Protein AF-A0A9Q7VVZ4-F1 (afdb_monomer_lite)

Secondary structure (DSSP, 8-state):
----EEEETTT--EEEGGGSEEEE-SSS-TT-EEEE-TTT--S-EEE----

pLDDT: mean 87.42, std 10.14, range [51.94, 95.25]

Structure (mmCIF, N/CA/C/O backbone):
data_AF-A0A9Q7VVZ4-F1
#
_entry.id   AF-A0A9Q7VVZ4-F1
#
loop_
_atom_site.group_PDB
_atom_site.id
_atom_site.type_symbol
_atom_site.label_atom_id
_atom_site.label_alt_id
_atom_site.label_comp_id
_atom_site.label_asym_id
_atom_site.label_entity_id
_atom_site.label_seq_id
_atom_site.pdbx_PDB_ins_code
_atom_site.Cartn_x
_atom_site.Cartn_y
_atom_site.Cartn_z
_atom_site.occupancy
_atom_site.B_iso_or_equiv
_atom_site.auth_seq_id
_atom_site.auth_comp_id
_atom_site.auth_asym_id
_atom_site.auth_atom_id
_atom_site.pdbx_PDB_model_num
ATOM 1 N N . MET A 1 1 ? 14.810 5.372 13.206 1.00 56.03 1 MET A N 1
ATOM 2 C CA . MET A 1 1 ? 13.535 5.716 12.539 1.00 56.03 1 MET A CA 1
ATOM 3 C C . MET A 1 1 ? 12.455 4.892 13.219 1.00 56.03 1 MET A C 1
ATOM 5 O O . MET A 1 1 ? 12.667 3.688 13.298 1.00 56.03 1 MET A O 1
ATOM 9 N N . PRO A 1 2 ? 11.407 5.495 13.809 1.00 67.88 2 PRO A N 1
ATOM 10 C CA . PRO A 1 2 ? 10.353 4.729 14.469 1.00 67.88 2 PRO A CA 1
ATOM 11 C C . PRO A 1 2 ? 9.671 3.833 13.435 1.00 67.88 2 PRO A C 1
ATOM 13 O O . PRO A 1 2 ? 9.277 4.298 12.366 1.00 67.88 2 PRO A O 1
ATOM 16 N N . ASP A 1 3 ? 9.601 2.545 13.740 1.00 79.88 3 ASP A N 1
ATOM 17 C CA . ASP A 1 3 ? 8.999 1.553 12.867 1.00 79.88 3 ASP A CA 1
ATOM 18 C C . ASP A 1 3 ? 7.476 1.722 12.902 1.00 79.88 3 ASP A C 1
ATOM 20 O O . ASP A 1 3 ? 6.830 1.496 13.925 1.00 79.88 3 ASP A O 1
ATOM 24 N N . ILE A 1 4 ? 6.907 2.231 11.808 1.00 90.06 4 ILE A N 1
ATOM 25 C CA . ILE A 1 4 ? 5.478 2.537 11.735 1.00 90.06 4 ILE A CA 1
ATOM 26 C C . ILE A 1 4 ? 4.688 1.327 11.253 1.00 90.06 4 ILE A C 1
ATOM 28 O O . ILE A 1 4 ? 5.056 0.648 10.291 1.00 90.06 4 ILE A O 1
ATOM 32 N N . LYS A 1 5 ? 3.536 1.096 11.882 1.00 92.75 5 LYS A N 1
ATOM 33 C CA . LYS A 1 5 ? 2.609 0.058 11.444 1.00 92.75 5 LYS A CA 1
ATOM 34 C C . LYS A 1 5 ? 1.887 0.516 10.181 1.00 92.75 5 LYS A C 1
ATOM 36 O O . LYS A 1 5 ? 1.313 1.603 10.122 1.00 92.75 5 LYS A O 1
ATOM 41 N N . VAL A 1 6 ? 1.889 -0.324 9.157 1.00 93.75 6 VAL A N 1
ATOM 42 C CA . VAL A 1 6 ? 1.286 -0.047 7.851 1.00 93.75 6 VAL A CA 1
ATOM 43 C C . VAL A 1 6 ? 0.330 -1.161 7.439 1.00 93.75 6 VAL A C 1
ATOM 45 O O . VAL A 1 6 ? 0.476 -2.327 7.808 1.00 93.75 6 VAL A O 1
ATOM 48 N N . GLN A 1 7 ? -0.665 -0.815 6.629 1.00 95.12 7 GLN A N 1
ATOM 49 C CA . GLN A 1 7 ? -1.604 -1.759 6.036 1.00 95.12 7 GLN A CA 1
ATOM 50 C C . GLN A 1 7 ? -1.494 -1.728 4.517 1.00 95.12 7 GLN A C 1
ATOM 52 O O . GLN A 1 7 ? -1.691 -0.690 3.890 1.00 95.12 7 GLN A O 1
ATOM 57 N N . CYS A 1 8 ? -1.231 -2.880 3.899 1.00 95.25 8 CYS A N 1
ATOM 58 C CA . CYS A 1 8 ? -1.241 -2.985 2.442 1.00 95.25 8 CYS A CA 1
ATOM 59 C C . CYS A 1 8 ? -2.647 -2.741 1.870 1.00 95.25 8 CYS A C 1
ATOM 61 O O . CYS A 1 8 ? -3.606 -3.375 2.310 1.00 95.25 8 CYS A O 1
ATOM 63 N N . CYS A 1 9 ? -2.761 -1.907 0.832 1.00 94.44 9 CYS A N 1
ATOM 64 C CA . CYS A 1 9 ? -4.042 -1.617 0.177 1.00 94.44 9 CYS A CA 1
ATOM 65 C C . CYS A 1 9 ? -4.649 -2.848 -0.518 1.00 94.44 9 CYS A C 1
ATOM 67 O O . CYS A 1 9 ? -5.866 -2.959 -0.614 1.00 94.44 9 CYS A O 1
ATOM 69 N N . ARG A 1 10 ? -3.810 -3.777 -1.002 1.00 94.69 10 ARG A N 1
ATOM 70 C CA . ARG A 1 10 ? -4.245 -4.920 -1.820 1.00 94.69 10 ARG A CA 1
ATOM 71 C C . ARG A 1 10 ? -4.686 -6.123 -0.991 1.00 94.69 10 ARG A C 1
ATOM 73 O O . ARG A 1 10 ? -5.793 -6.609 -1.166 1.00 94.69 10 ARG A O 1
ATOM 80 N N . CYS A 1 11 ? -3.826 -6.621 -0.101 1.00 95.12 11 CYS A N 1
ATOM 81 C CA . CYS A 1 11 ? -4.117 -7.821 0.696 1.00 95.12 11 CYS A CA 1
ATOM 82 C C . CYS A 1 11 ? -4.515 -7.525 2.148 1.00 95.12 11 CYS A C 1
ATOM 84 O O . CYS A 1 11 ? -4.648 -8.457 2.935 1.00 95.12 11 CYS A O 1
ATOM 86 N N . LYS A 1 12 ? -4.644 -6.244 2.526 1.00 94.06 12 LYS A N 1
ATOM 87 C CA . LYS A 1 12 ? -4.934 -5.793 3.900 1.00 94.06 12 LYS A CA 1
ATOM 88 C C . LYS A 1 12 ? -3.942 -6.300 4.958 1.00 94.06 12 LYS A C 1
ATOM 90 O O . LYS A 1 12 ? -4.218 -6.208 6.150 1.00 94.06 12 LYS A O 1
ATOM 95 N N . ASN A 1 13 ? -2.771 -6.797 4.542 1.00 94.19 13 ASN A N 1
ATOM 96 C CA . ASN A 1 13 ? -1.743 -7.264 5.464 1.00 94.19 13 ASN A CA 1
ATOM 97 C C . ASN A 1 13 ? -1.241 -6.102 6.324 1.00 94.19 13 ASN A C 1
ATOM 99 O O . ASN A 1 13 ? -0.690 -5.136 5.784 1.00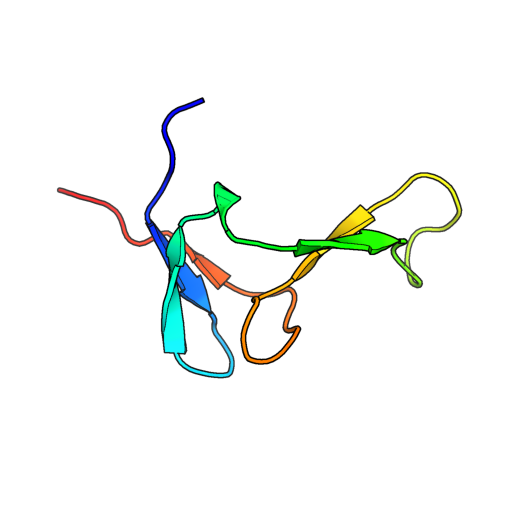 94.19 13 ASN A O 1
ATOM 103 N N . LYS A 1 14 ? -1.409 -6.225 7.640 1.00 94.44 14 LYS A N 1
ATOM 104 C CA . LYS A 1 14 ? -0.867 -5.304 8.639 1.00 94.44 14 LYS A CA 1
ATOM 105 C C . LYS A 1 14 ? 0.533 -5.787 9.002 1.00 94.44 14 LYS A C 1
ATOM 107 O O . LYS A 1 14 ? 0.683 -6.918 9.442 1.00 94.44 14 LYS A O 1
ATOM 112 N N . HIS A 1 15 ? 1.528 -4.961 8.743 1.00 92.62 15 HIS A N 1
ATOM 113 C CA . HIS A 1 15 ? 2.947 -5.246 8.961 1.00 92.62 15 HIS A CA 1
ATOM 114 C C . HIS A 1 15 ? 3.644 -3.931 9.280 1.00 92.62 15 HIS A C 1
ATOM 116 O O . HIS A 1 15 ? 3.034 -2.866 9.165 1.00 92.62 15 HIS A O 1
ATOM 122 N N . MET A 1 16 ? 4.896 -3.988 9.679 1.00 92.44 16 MET A N 1
ATOM 123 C CA . MET A 1 16 ? 5.690 -2.792 9.873 1.00 92.44 16 MET A CA 1
ATOM 124 C C . MET A 1 16 ? 6.286 -2.295 8.558 1.00 92.44 16 MET A C 1
ATOM 126 O O . MET A 1 16 ? 6.500 -3.069 7.621 1.00 92.44 16 MET A O 1
ATOM 130 N N . GLU A 1 17 ? 6.546 -0.993 8.454 1.00 91.12 17 GLU A N 1
ATOM 131 C CA . GLU A 1 17 ? 7.184 -0.426 7.262 1.00 91.12 17 GLU A CA 1
ATOM 132 C C . GLU A 1 17 ? 8.580 -1.023 7.038 1.00 91.12 17 GLU A C 1
ATOM 134 O O . GLU A 1 17 ? 8.934 -1.285 5.887 1.00 91.12 17 GLU A O 1
ATOM 139 N N . SER A 1 18 ? 9.311 -1.359 8.108 1.00 90.75 18 SER A N 1
ATOM 140 C CA . SER A 1 18 ? 10.616 -2.030 8.009 1.00 90.75 18 SER A CA 1
ATOM 141 C C . SER A 1 18 ? 10.536 -3.469 7.488 1.00 90.75 18 SER A C 1
ATOM 143 O O . SER A 1 18 ? 11.513 -3.970 6.943 1.00 90.75 18 SER A O 1
ATOM 145 N N . GLU A 1 19 ? 9.381 -4.137 7.590 1.00 92.06 19 GLU A N 1
ATOM 146 C CA . GLU A 1 19 ? 9.175 -5.482 7.0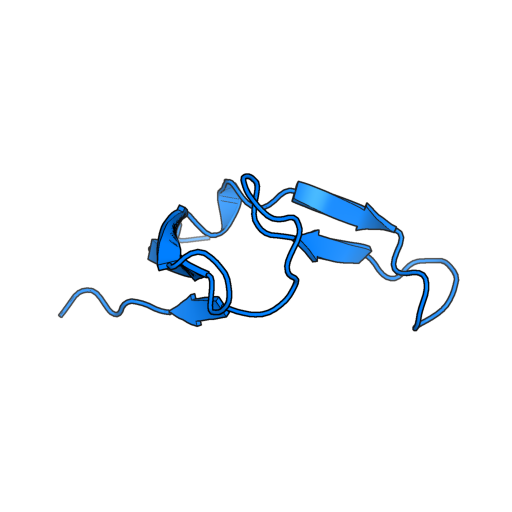22 1.00 92.06 19 GLU A CA 1
ATOM 147 C C . GLU A 1 19 ? 8.940 -5.453 5.501 1.00 92.06 19 GLU A C 1
ATOM 149 O O . GLU A 1 19 ? 8.828 -6.499 4.852 1.00 92.06 19 GLU A O 1
ATOM 154 N N . ARG A 1 20 ? 8.805 -4.264 4.900 1.00 92.06 20 ARG A N 1
ATOM 155 C CA . ARG A 1 20 ? 8.612 -4.136 3.454 1.00 92.06 20 ARG A CA 1
ATOM 156 C C . ARG A 1 20 ? 9.910 -4.440 2.720 1.00 92.06 20 ARG A C 1
ATOM 158 O O . ARG A 1 20 ? 10.987 -3.981 3.085 1.00 92.06 20 ARG A O 1
ATOM 165 N N . LEU A 1 21 ? 9.788 -5.184 1.625 1.00 92.56 21 LEU A N 1
ATOM 166 C CA . LEU A 1 21 ? 10.942 -5.583 0.828 1.00 92.56 21 LEU A CA 1
ATOM 167 C C . LEU A 1 21 ? 11.328 -4.453 -0.121 1.00 92.56 21 LEU A C 1
ATOM 169 O O . LEU A 1 21 ? 10.476 -3.918 -0.833 1.00 92.56 21 LEU A O 1
ATOM 173 N N . LYS A 1 22 ? 12.619 -4.131 -0.164 1.00 91.94 22 LYS A N 1
ATOM 174 C CA . LYS A 1 22 ? 13.179 -3.161 -1.102 1.00 91.94 22 LYS A CA 1
ATOM 175 C C . LYS A 1 22 ? 13.530 -3.871 -2.405 1.00 91.94 22 LYS A C 1
ATOM 177 O O . LYS A 1 22 ? 14.361 -4.776 -2.410 1.00 91.94 22 LYS A O 1
ATOM 182 N N . VAL A 1 23 ? 12.895 -3.480 -3.505 1.00 90.44 23 VAL A N 1
ATOM 183 C CA . VAL A 1 23 ? 13.140 -4.057 -4.835 1.00 90.44 23 VAL A CA 1
ATOM 184 C C . VAL A 1 23 ? 13.511 -2.967 -5.838 1.00 90.44 23 VAL A C 1
ATOM 186 O O . VAL A 1 23 ? 13.024 -1.846 -5.706 1.00 90.44 23 VAL A O 1
ATOM 189 N N . PRO A 1 24 ? 14.347 -3.250 -6.852 1.00 89.31 24 PRO A N 1
ATOM 190 C CA . PRO A 1 24 ? 14.647 -2.281 -7.903 1.00 89.31 24 PRO A CA 1
ATOM 191 C C . PRO A 1 24 ? 13.366 -1.828 -8.608 1.00 89.31 24 PRO A C 1
ATOM 193 O O . PRO A 1 24 ? 12.570 -2.662 -9.055 1.00 89.31 24 PRO A O 1
ATOM 196 N N . SER A 1 25 ? 13.156 -0.515 -8.707 1.00 86.19 25 SER A N 1
ATOM 197 C CA . SER A 1 25 ? 11.982 0.022 -9.384 1.00 86.19 25 SER A CA 1
ATOM 198 C C . SER A 1 25 ? 12.130 -0.131 -10.889 1.00 86.19 25 SER A C 1
ATOM 200 O O . SER A 1 25 ? 13.083 0.355 -11.491 1.00 86.19 25 SER A O 1
ATOM 202 N N . LYS A 1 26 ? 11.144 -0.768 -11.524 1.00 81.81 26 LYS A N 1
ATOM 203 C CA . LYS A 1 26 ? 11.087 -0.868 -12.991 1.00 81.81 26 LYS A CA 1
ATOM 204 C C . LYS A 1 26 ? 10.574 0.411 -13.660 1.00 81.81 26 LYS A C 1
ATOM 206 O O . LYS A 1 26 ? 10.653 0.516 -14.877 1.00 81.81 26 LYS A O 1
ATOM 211 N N . LYS A 1 27 ? 10.001 1.343 -12.889 1.00 78.50 27 LYS A N 1
ATOM 212 C CA . LYS A 1 27 ? 9.299 2.521 -13.423 1.00 78.50 27 LYS A CA 1
ATOM 213 C C . LYS A 1 27 ? 10.163 3.777 -13.493 1.00 78.50 27 LYS A C 1
ATOM 215 O O . LYS A 1 27 ? 9.988 4.557 -14.417 1.00 78.50 27 LYS A O 1
ATOM 220 N N . TYR A 1 28 ? 11.062 3.974 -12.530 1.00 74.69 28 TYR A N 1
ATOM 221 C CA . TYR A 1 28 ? 11.768 5.249 -12.343 1.00 74.69 28 TYR A CA 1
ATOM 222 C C . TYR A 1 28 ? 13.264 5.204 -12.707 1.00 74.69 28 TYR A C 1
ATOM 224 O O . TYR A 1 28 ? 13.984 6.164 -12.457 1.00 74.69 28 TYR A O 1
ATOM 232 N N . GLY A 1 29 ? 13.730 4.117 -13.335 1.00 78.12 29 GLY A N 1
ATOM 233 C CA . GLY A 1 29 ? 15.116 3.967 -13.787 1.00 78.12 29 GLY A CA 1
ATOM 234 C C . GLY A 1 29 ? 16.094 3.498 -12.702 1.00 78.12 29 GLY A C 1
ATOM 235 O O . GLY A 1 29 ? 15.723 3.212 -11.560 1.00 78.12 29 GLY A O 1
ATOM 236 N N . SER A 1 30 ? 17.363 3.369 -13.091 1.00 77.75 30 SER A N 1
ATOM 237 C CA . SER A 1 30 ? 18.439 2.841 -12.247 1.00 77.75 30 SER A CA 1
ATOM 238 C C . SER A 1 30 ? 18.671 3.714 -11.009 1.00 77.75 30 SER A C 1
ATOM 240 O O . SER A 1 30 ? 18.913 4.910 -11.127 1.00 77.75 30 SER A O 1
ATOM 242 N N . GLY A 1 31 ? 18.623 3.104 -9.821 1.00 78.81 31 GLY A N 1
ATOM 243 C CA . GLY A 1 31 ? 18.882 3.770 -8.534 1.00 78.81 31 GLY A CA 1
ATOM 244 C C . GLY A 1 31 ? 17.640 4.011 -7.674 1.00 78.81 31 GLY A C 1
ATOM 245 O O . GLY A 1 31 ? 17.769 4.252 -6.475 1.00 78.81 31 GLY A O 1
ATOM 246 N N . VAL A 1 32 ? 16.435 3.865 -8.235 1.00 85.62 32 VAL A N 1
ATOM 247 C CA . VAL A 1 32 ? 15.188 3.945 -7.461 1.00 85.62 32 VAL A CA 1
ATOM 248 C C . VAL A 1 32 ? 14.775 2.552 -7.005 1.00 85.62 32 VAL A C 1
ATOM 250 O O . VAL A 1 32 ? 14.823 1.587 -7.768 1.00 85.62 32 VAL A O 1
ATOM 253 N N . SER A 1 33 ? 14.372 2.426 -5.744 1.00 88.06 33 SER A N 1
ATOM 254 C CA . SER A 1 33 ? 13.842 1.176 -5.198 1.00 88.06 33 SER A CA 1
ATOM 255 C C . SER A 1 33 ? 12.408 1.366 -4.727 1.00 88.06 33 SER A C 1
ATOM 257 O O . SER A 1 33 ? 12.110 2.332 -4.029 1.00 88.06 33 SER A O 1
ATOM 259 N N . ASP A 1 34 ? 11.541 0.424 -5.071 1.00 90.06 34 ASP A N 1
ATOM 260 C CA . ASP A 1 34 ? 10.188 0.337 -4.543 1.00 90.06 34 ASP A CA 1
ATOM 261 C C . ASP A 1 34 ? 10.180 -0.462 -3.233 1.00 90.06 34 ASP A C 1
ATOM 263 O O . ASP A 1 34 ? 10.868 -1.476 -3.103 1.00 90.06 34 ASP A O 1
ATOM 267 N N . MET A 1 35 ? 9.357 -0.031 -2.276 1.00 91.81 35 MET A N 1
ATOM 268 C CA . MET A 1 35 ? 9.087 -0.776 -1.044 1.00 91.81 35 MET A CA 1
ATOM 269 C C . MET A 1 35 ? 7.778 -1.544 -1.201 1.00 91.81 35 MET A C 1
ATOM 271 O O . MET A 1 35 ? 6.694 -0.952 -1.248 1.00 91.81 35 MET A O 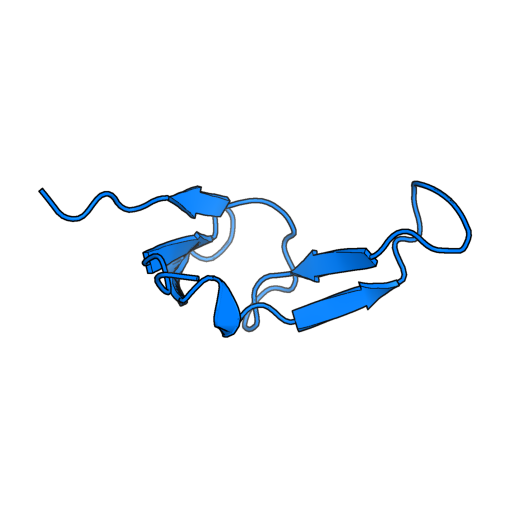1
ATOM 275 N N . ILE A 1 36 ? 7.856 -2.869 -1.269 1.00 93.81 36 ILE A N 1
ATOM 276 C CA . ILE A 1 36 ? 6.713 -3.733 -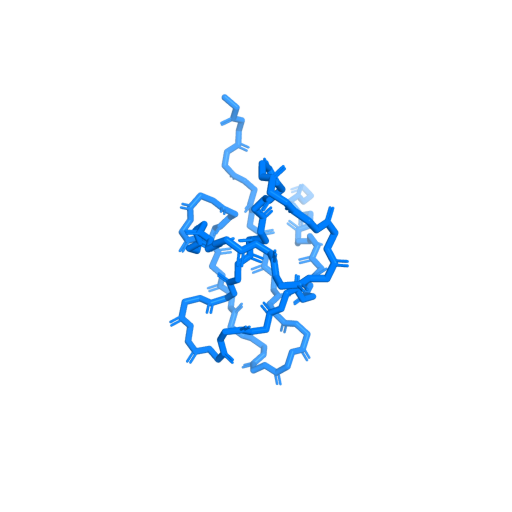1.570 1.00 93.81 36 ILE A CA 1
ATOM 277 C C . ILE A 1 36 ? 6.235 -4.519 -0.347 1.00 93.81 36 ILE A C 1
ATOM 279 O O . ILE A 1 36 ? 7.007 -4.898 0.531 1.00 93.81 36 ILE A O 1
ATOM 283 N N . CYS A 1 37 ? 4.933 -4.803 -0.311 1.00 94.75 37 CYS A N 1
ATOM 284 C CA . CYS A 1 37 ? 4.334 -5.643 0.720 1.00 94.75 37 CYS A CA 1
ATOM 285 C C . CYS A 1 37 ? 4.931 -7.066 0.688 1.00 94.75 37 CYS A C 1
ATOM 287 O O . CYS A 1 37 ? 4.922 -7.683 -0.383 1.00 94.75 37 CYS A O 1
ATOM 289 N N . PRO A 1 38 ? 5.329 -7.644 1.837 1.00 93.88 38 PRO A N 1
ATOM 290 C CA . PRO A 1 38 ? 5.952 -8.969 1.888 1.00 93.88 38 PRO A CA 1
ATOM 291 C C . PRO A 1 38 ? 5.019 -10.110 1.451 1.00 93.88 38 PRO A C 1
ATOM 293 O O . PRO A 1 38 ? 5.491 -11.147 1.001 1.00 93.88 38 PRO A O 1
ATOM 296 N N . ARG A 1 39 ? 3.688 -9.929 1.519 1.00 94.19 39 ARG A N 1
ATOM 297 C CA . ARG A 1 39 ? 2.723 -10.972 1.111 1.00 94.19 39 ARG A CA 1
ATOM 298 C C . ARG A 1 39 ? 2.304 -10.893 -0.353 1.00 94.19 39 ARG A C 1
ATOM 300 O O . ARG A 1 39 ? 2.272 -11.907 -1.035 1.00 94.19 39 ARG A O 1
ATOM 307 N N . CYS A 1 40 ? 1.941 -9.705 -0.839 1.00 93.62 40 CYS A N 1
ATOM 308 C CA . CYS A 1 40 ? 1.341 -9.550 -2.174 1.00 93.62 40 CYS A CA 1
ATOM 309 C C . CYS A 1 40 ? 2.172 -8.714 -3.155 1.00 93.62 40 CYS A C 1
ATOM 311 O O . CYS A 1 40 ? 1.724 -8.471 -4.276 1.00 93.62 40 CYS A O 1
ATOM 313 N N . ARG A 1 41 ? 3.353 -8.240 -2.735 1.00 91.25 41 ARG A N 1
ATOM 314 C CA . ARG A 1 41 ? 4.280 -7.414 -3.529 1.00 91.25 41 ARG A CA 1
ATOM 315 C C . ARG A 1 41 ? 3.701 -6.082 -4.021 1.00 91.25 41 ARG A C 1
ATOM 317 O O . ARG A 1 41 ? 4.236 -5.468 -4.935 1.00 91.25 41 ARG A O 1
ATOM 324 N N . CYS A 1 42 ? 2.601 -5.621 -3.428 1.00 93.31 42 CYS A N 1
ATOM 325 C CA . CYS A 1 42 ? 2.002 -4.338 -3.775 1.00 93.31 42 CYS A CA 1
ATOM 326 C C . CYS A 1 42 ? 2.811 -3.178 -3.178 1.00 93.31 42 CYS A C 1
ATOM 328 O O . CYS A 1 42 ? 3.245 -3.250 -2.026 1.00 93.31 42 CYS A O 1
ATOM 330 N N . THR A 1 43 ? 2.989 -2.107 -3.949 1.00 91.81 43 THR A N 1
ATOM 331 C CA . THR A 1 43 ? 3.728 -0.902 -3.544 1.00 91.81 43 THR A CA 1
ATOM 332 C C . THR A 1 43 ? 2.894 0.047 -2.689 1.00 91.81 43 THR A C 1
ATOM 334 O O . THR A 1 43 ? 3.458 0.827 -1.934 1.00 91.81 43 THR A O 1
ATOM 337 N N . THR A 1 44 ? 1.562 -0.041 -2.744 1.00 92.19 44 THR A N 1
ATOM 338 C CA . THR A 1 44 ? 0.664 0.872 -2.029 1.00 92.19 44 THR A CA 1
ATOM 339 C C . THR A 1 44 ? 0.299 0.363 -0.633 1.00 92.19 44 THR A C 1
ATOM 341 O O . THR A 1 44 ? 0.129 -0.842 -0.386 1.00 92.19 44 THR A O 1
ATOM 344 N N . TYR A 1 45 ? 0.213 1.299 0.309 1.00 93.25 45 TYR A N 1
ATOM 345 C CA . TYR A 1 45 ? -0.147 1.053 1.700 1.00 93.25 45 TYR A CA 1
ATOM 346 C C . TYR A 1 45 ? -0.687 2.319 2.367 1.00 93.25 45 TYR A C 1
ATOM 348 O O . TYR A 1 45 ? -0.436 3.429 1.905 1.00 93.25 45 TYR A O 1
ATOM 356 N N . TYR A 1 46 ? -1.395 2.133 3.478 1.00 92.88 46 TYR A N 1
ATOM 357 C CA . TYR A 1 46 ? -1.808 3.201 4.382 1.00 92.88 46 TYR A CA 1
ATOM 358 C C . TYR A 1 46 ? -1.049 3.070 5.701 1.00 92.88 46 TYR A C 1
ATOM 360 O O . TYR A 1 46 ? -0.793 1.954 6.161 1.00 92.88 46 TYR A O 1
ATOM 368 N N . ARG A 1 47 ? -0.691 4.198 6.314 1.00 92.12 47 ARG A N 1
ATOM 369 C CA . ARG A 1 47 ? -0.131 4.222 7.669 1.00 92.12 47 ARG A CA 1
ATOM 370 C C . ARG A 1 47 ? -1.263 4.008 8.663 1.00 92.12 47 ARG A C 1
ATOM 372 O O . ARG A 1 47 ? -2.299 4.656 8.560 1.00 92.12 47 ARG A O 1
ATOM 379 N N . LEU A 1 48 ? -1.070 3.092 9.598 1.00 89.69 48 LEU A N 1
ATOM 380 C CA . LEU A 1 48 ? -1.962 2.933 10.734 1.00 89.69 48 LEU A CA 1
ATOM 381 C C . LEU A 1 48 ? -1.379 3.816 11.840 1.00 89.69 48 LEU A C 1
ATOM 383 O O . LEU A 1 48 ? -0.359 3.453 12.422 1.00 89.69 48 LEU A O 1
ATOM 387 N N . GLN A 1 49 ? -1.951 5.005 12.059 1.00 76.12 49 GLN A N 1
ATOM 388 C CA . GLN A 1 49 ? -1.584 5.813 13.225 1.00 76.12 49 GLN A CA 1
ATOM 389 C C . GLN A 1 49 ? -1.852 4.988 14.490 1.00 76.12 49 GLN A C 1
ATOM 391 O O . GLN A 1 49 ? -2.909 4.367 14.614 1.00 76.12 49 GLN A O 1
ATOM 396 N N . ALA A 1 50 ? -0.862 4.939 15.379 1.00 59.28 50 ALA A N 1
ATOM 397 C CA . ALA A 1 50 ? -1.110 4.662 16.782 1.00 59.28 50 ALA A CA 1
ATOM 398 C C . ALA A 1 50 ? -1.504 6.012 17.388 1.00 59.28 50 ALA A C 1
ATOM 400 O O . ALA A 1 50 ? -0.690 6.936 17.347 1.00 59.28 50 ALA A O 1
ATOM 401 N N . ASP A 1 51 ? -2.769 6.130 17.782 1.00 51.94 51 ASP A N 1
ATOM 402 C CA . ASP A 1 51 ? -3.261 7.213 18.639 1.00 51.94 51 ASP A CA 1
ATOM 403 C C . AS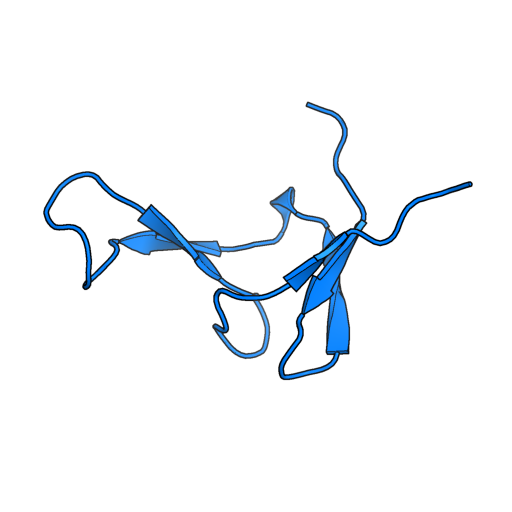P A 1 51 ? -2.624 7.088 20.033 1.00 51.94 51 ASP A C 1
ATOM 405 O O . ASP A 1 51 ? -2.465 5.924 20.487 1.00 51.94 51 ASP A O 1
#

Radius of gyration: 11.43 Å; chains: 1; bounding box: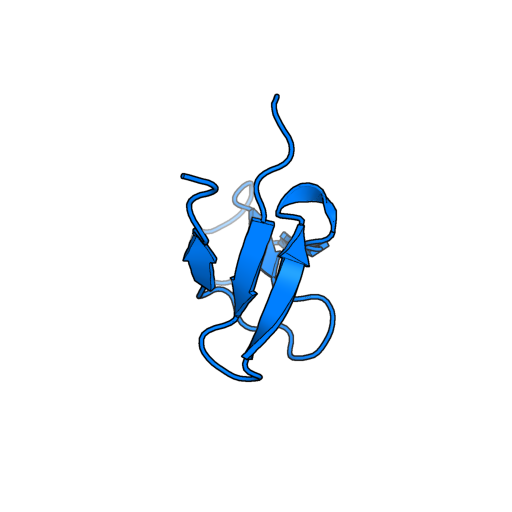 24×18×32 Å

Foldseek 3Di:
DPFFWKAAPPPRDTDTQVPFDWADDPPPDPPDTAGADPPPRHRDIDTDDDD

Sequence (51 aa):
MPDIKVQCCRCKNKHMESERLKVPSKKYGSGVSDMICPRCRCTTYYRLQAD